Protein AF-I1GM04-F1 (afdb_monomer_lite)

Organism: Brachypodium distachyon (NCBI:txid15368)

Structure (mmCIF, N/CA/C/O backbone):
data_AF-I1GM04-F1
#
_entry.id   AF-I1GM04-F1
#
loop_
_atom_site.group_PDB
_atom_site.id
_atom_site.type_symbol
_atom_site.label_atom_id
_atom_site.label_alt_id
_atom_site.label_comp_id
_atom_site.label_asym_id
_atom_site.label_entity_id
_atom_site.label_seq_id
_atom_site.pdbx_PDB_ins_code
_atom_site.Cartn_x
_atom_site.Cartn_y
_atom_site.Cartn_z
_atom_site.occupancy
_atom_site.B_iso_or_equiv
_atom_site.auth_seq_id
_atom_site.auth_comp_id
_atom_site.auth_asym_id
_atom_site.auth_atom_id
_atom_site.pdbx_PDB_model_num
ATOM 1 N N . MET A 1 1 ? -15.901 0.832 8.549 1.00 88.94 1 MET A N 1
ATOM 2 C CA . MET A 1 1 ? -15.362 1.080 9.911 1.00 88.94 1 MET A CA 1
ATOM 3 C C . MET A 1 1 ? -16.030 2.341 10.438 1.00 88.94 1 MET A C 1
ATOM 5 O O . MET A 1 1 ? -16.323 3.167 9.587 1.00 88.94 1 MET A O 1
ATOM 9 N N . PRO A 1 2 ? -16.343 2.508 11.735 1.00 90.12 2 PRO A N 1
ATOM 10 C CA . PRO A 1 2 ? -16.937 3.760 12.222 1.00 90.12 2 PRO A CA 1
ATOM 11 C C . PRO A 1 2 ? -16.076 4.963 11.816 1.00 90.12 2 PRO A C 1
ATOM 13 O O . PRO A 1 2 ? -14.855 4.859 11.875 1.00 90.12 2 PRO A O 1
ATOM 16 N N . LEU A 1 3 ? -16.680 6.061 11.353 1.00 86.19 3 LEU A N 1
ATOM 17 C CA . LEU A 1 3 ? -15.942 7.265 10.940 1.00 86.19 3 LEU A CA 1
ATOM 18 C C . LEU A 1 3 ? -15.479 8.101 12.144 1.00 86.19 3 LEU A C 1
ATOM 20 O O . LEU A 1 3 ? -14.408 8.696 12.110 1.00 86.19 3 LEU A O 1
ATOM 24 N N . ARG A 1 4 ? -16.288 8.142 13.209 1.00 85.62 4 ARG A N 1
ATOM 25 C CA . ARG A 1 4 ? -15.980 8.849 14.459 1.00 85.62 4 ARG A CA 1
ATOM 26 C C . ARG A 1 4 ? -15.332 7.873 15.444 1.00 85.62 4 ARG A C 1
ATOM 28 O O . ARG A 1 4 ? -15.927 6.838 15.735 1.00 85.62 4 ARG A O 1
ATOM 35 N N . HIS A 1 5 ? -14.136 8.205 15.937 1.00 85.19 5 HIS A N 1
ATOM 36 C CA . HIS A 1 5 ? -13.327 7.372 16.846 1.00 85.19 5 HIS A CA 1
ATOM 37 C C . HIS A 1 5 ? -13.120 5.928 16.346 1.00 85.19 5 HIS A C 1
ATOM 39 O O . HIS A 1 5 ? -13.091 4.971 17.122 1.00 85.19 5 HIS A O 1
ATOM 45 N N . GLY A 1 6 ? -13.018 5.742 15.027 1.00 89.38 6 GLY A N 1
ATOM 46 C CA . GLY A 1 6 ? -12.886 4.415 14.447 1.00 89.38 6 GLY A CA 1
ATOM 47 C C . GLY A 1 6 ? -11.502 3.846 14.718 1.00 89.38 6 GLY A C 1
ATOM 48 O O . GLY A 1 6 ? -10.516 4.379 14.221 1.00 89.38 6 GLY A O 1
ATOM 49 N N . ARG A 1 7 ? -11.412 2.718 15.429 1.00 90.31 7 ARG A N 1
ATOM 50 C CA . ARG A 1 7 ? -10.155 1.979 15.626 1.00 90.31 7 ARG A CA 1
ATOM 51 C C . ARG A 1 7 ? -10.309 0.512 15.242 1.00 90.31 7 ARG A C 1
ATOM 53 O O . ARG A 1 7 ? -11.299 -0.120 15.603 1.00 90.31 7 ARG A O 1
ATOM 60 N N . ARG A 1 8 ? -9.334 -0.043 14.517 1.00 91.56 8 ARG A N 1
ATOM 61 C CA . ARG A 1 8 ? -9.284 -1.475 14.191 1.00 91.56 8 ARG A CA 1
ATOM 62 C C . ARG A 1 8 ? -7.848 -1.971 14.066 1.00 91.56 8 ARG A C 1
ATOM 64 O O . ARG A 1 8 ? -7.039 -1.374 13.364 1.00 91.56 8 ARG A O 1
ATOM 71 N N . LEU A 1 9 ? -7.565 -3.088 14.728 1.00 91.75 9 LEU A N 1
ATOM 72 C CA . LEU A 1 9 ? -6.314 -3.824 14.587 1.00 91.75 9 LEU A CA 1
ATOM 73 C C . LEU A 1 9 ? -6.456 -4.869 13.468 1.00 91.75 9 LEU A C 1
ATOM 75 O O . LEU A 1 9 ? -7.485 -5.542 13.369 1.00 91.75 9 LEU A O 1
ATOM 79 N N . TYR A 1 10 ? -5.420 -5.012 12.650 1.00 92.62 10 TYR A N 1
ATOM 80 C CA . TYR A 1 10 ? -5.290 -6.033 11.613 1.00 92.62 10 TYR A CA 1
ATOM 81 C C . TYR A 1 10 ? -4.003 -6.824 11.853 1.00 92.62 10 TYR A C 1
ATOM 83 O O . TYR A 1 10 ? -2.958 -6.227 12.088 1.00 92.62 10 TYR A O 1
ATOM 91 N N . MET A 1 11 ? -4.057 -8.154 11.789 1.00 92.62 11 MET A N 1
ATOM 92 C CA . MET A 1 11 ? -2.858 -8.997 11.824 1.00 92.62 11 MET A CA 1
ATOM 93 C C . MET A 1 11 ? -2.338 -9.196 10.399 1.00 92.62 11 MET A C 1
ATOM 95 O O . MET A 1 11 ? -3.112 -9.565 9.515 1.00 92.62 11 MET A O 1
ATOM 99 N N . LEU A 1 12 ? -1.044 -8.976 10.174 1.00 91.94 12 LEU A N 1
ATOM 100 C CA . LEU A 1 12 ? -0.397 -9.274 8.900 1.00 91.94 12 LEU A CA 1
ATOM 101 C C . LEU A 1 12 ? -0.041 -10.764 8.849 1.00 91.94 12 LEU A C 1
ATOM 103 O O . LEU A 1 12 ? 0.767 -11.250 9.640 1.00 91.94 12 LEU A O 1
ATOM 107 N N . ALA A 1 13 ? -0.660 -11.490 7.920 1.00 90.44 13 ALA A N 1
ATOM 108 C CA . ALA A 1 13 ? -0.399 -12.905 7.671 1.00 90.44 13 ALA A CA 1
ATOM 109 C C . ALA A 1 13 ? 0.534 -13.091 6.462 1.00 90.44 13 ALA A C 1
ATOM 111 O O . ALA A 1 13 ? 0.575 -12.247 5.571 1.00 90.44 13 ALA A O 1
ATOM 112 N N . GLY A 1 14 ? 1.262 -14.212 6.414 1.00 90.00 14 GLY A N 1
ATOM 113 C CA . GLY A 1 14 ? 2.088 -14.586 5.256 1.00 90.00 14 GLY A CA 1
ATOM 114 C C . GLY A 1 14 ? 3.414 -13.828 5.096 1.00 90.00 14 GLY A C 1
ATOM 115 O O . GLY A 1 14 ? 4.068 -13.987 4.069 1.00 90.00 14 GLY A O 1
ATOM 116 N N . LEU A 1 15 ? 3.830 -13.032 6.090 1.00 92.19 15 LEU A N 1
ATOM 117 C CA . LEU A 1 15 ? 5.129 -12.349 6.079 1.00 92.19 15 LEU A CA 1
ATOM 118 C C . LEU A 1 15 ? 6.292 -13.359 6.060 1.00 92.19 15 LEU A C 1
ATOM 120 O O . LEU A 1 15 ? 6.292 -14.335 6.812 1.00 92.19 15 LEU A O 1
ATOM 124 N N . ARG A 1 16 ? 7.304 -13.095 5.229 1.00 91.38 16 ARG A N 1
ATOM 125 C CA . ARG A 1 16 ? 8.495 -13.931 5.025 1.00 91.38 16 ARG A CA 1
ATOM 126 C C . ARG A 1 16 ? 9.728 -13.254 5.640 1.00 91.38 16 ARG A C 1
ATOM 128 O O . ARG A 1 16 ? 10.288 -12.354 5.020 1.00 91.38 16 ARG A O 1
ATOM 135 N N . PRO A 1 17 ? 10.171 -13.628 6.851 1.00 90.31 17 PRO A N 1
ATOM 136 C CA . PRO A 1 17 ? 11.392 -13.070 7.423 1.00 90.31 17 PRO A CA 1
ATOM 137 C C . PRO A 1 17 ? 12.654 -13.701 6.792 1.00 90.31 17 PRO A C 1
ATOM 139 O O . PRO A 1 17 ? 12.644 -14.905 6.526 1.00 90.31 17 PRO A O 1
ATOM 142 N N . PRO A 1 18 ? 13.762 -12.954 6.603 1.00 91.50 18 PRO A N 1
ATOM 143 C CA . PRO A 1 18 ? 13.922 -11.518 6.823 1.00 91.50 18 PRO A CA 1
ATOM 144 C C . PRO A 1 18 ? 13.636 -10.698 5.547 1.00 91.50 18 PRO A C 1
ATOM 146 O O . PRO A 1 18 ? 14.487 -10.608 4.664 1.00 91.50 18 PRO A O 1
ATOM 149 N N . ALA A 1 19 ? 12.481 -10.030 5.472 1.00 92.81 19 ALA A N 1
ATOM 150 C CA . ALA A 1 19 ? 12.130 -9.150 4.349 1.00 92.81 19 ALA A CA 1
ATOM 151 C C . ALA A 1 19 ? 11.582 -7.792 4.810 1.00 92.81 19 ALA A C 1
ATOM 153 O O . ALA A 1 19 ? 11.147 -7.615 5.951 1.00 92.81 19 ALA A O 1
ATOM 154 N N . TRP A 1 20 ? 11.625 -6.818 3.902 1.00 94.00 20 TRP A N 1
ATOM 155 C CA . TRP A 1 20 ? 11.028 -5.499 4.087 1.00 94.00 20 TRP A CA 1
ATOM 156 C C . TRP A 1 20 ? 9.604 -5.482 3.531 1.00 94.00 20 TRP A C 1
ATOM 158 O O . TRP A 1 20 ? 9.337 -6.068 2.485 1.00 94.00 20 TRP A O 1
ATOM 168 N N . TYR A 1 21 ? 8.709 -4.775 4.213 1.00 93.38 21 TYR A N 1
ATOM 169 C CA . TYR A 1 21 ? 7.299 -4.665 3.862 1.00 93.38 21 TYR A CA 1
ATOM 170 C C . TYR A 1 21 ? 6.826 -3.215 3.917 1.00 93.38 21 TYR A C 1
ATOM 172 O O . TYR A 1 21 ? 7.262 -2.430 4.761 1.00 93.38 21 TYR A O 1
ATOM 180 N N . GLU A 1 22 ? 5.906 -2.871 3.024 1.00 93.31 22 GLU A N 1
ATOM 181 C CA . GLU A 1 22 ? 5.266 -1.564 2.934 1.00 93.31 22 GLU A CA 1
ATOM 182 C C . GLU A 1 22 ? 3.758 -1.715 3.128 1.00 93.31 22 GLU A C 1
ATOM 184 O O . GLU A 1 22 ? 3.089 -2.375 2.335 1.00 93.31 22 GLU A O 1
ATOM 189 N N . VAL A 1 23 ? 3.212 -1.085 4.168 1.00 92.94 23 VAL A N 1
ATOM 190 C CA . VAL A 1 23 ? 1.766 -1.010 4.400 1.00 92.94 23 VAL A CA 1
ATOM 191 C C . VAL A 1 23 ? 1.258 0.349 3.948 1.00 92.94 23 VAL A C 1
ATOM 193 O O . VAL A 1 23 ? 1.772 1.383 4.379 1.00 92.94 23 VAL A O 1
ATOM 196 N N . LYS A 1 24 ? 0.232 0.332 3.097 1.00 91.94 24 LYS A N 1
ATOM 197 C CA . LYS A 1 24 ? -0.431 1.505 2.517 1.00 91.94 24 LYS A CA 1
ATOM 198 C C . LYS A 1 24 ? -1.904 1.515 2.909 1.00 91.94 24 LYS A C 1
ATOM 200 O O . LYS A 1 24 ? -2.541 0.460 2.877 1.00 91.94 24 LYS A O 1
ATOM 205 N N . ILE A 1 25 ? -2.471 2.694 3.169 1.00 90.56 25 ILE A N 1
ATOM 206 C CA . ILE A 1 25 ? -3.929 2.894 3.142 1.00 90.56 25 ILE A CA 1
ATOM 207 C C . ILE A 1 25 ? -4.305 3.968 2.122 1.00 90.56 25 ILE A C 1
ATOM 209 O O . ILE A 1 25 ? -3.705 5.041 2.070 1.00 90.56 25 ILE A O 1
ATOM 213 N N . SER A 1 26 ? -5.342 3.675 1.338 1.00 88.75 26 SER A N 1
ATOM 214 C CA . SER A 1 26 ? -5.987 4.615 0.422 1.00 88.75 26 SER A CA 1
ATOM 215 C C . SER A 1 26 ? -7.488 4.701 0.700 1.00 88.75 26 SER A C 1
ATOM 217 O O . SER A 1 26 ? -8.140 3.715 1.048 1.00 88.75 26 SER A O 1
ATOM 219 N N . TYR A 1 27 ? -8.044 5.903 0.581 1.00 87.69 27 TYR A N 1
ATOM 220 C CA . TYR A 1 27 ? -9.426 6.215 0.939 1.00 87.69 27 TYR A CA 1
ATOM 221 C C . TYR A 1 27 ? -9.981 7.319 0.021 1.00 87.69 27 TYR A C 1
ATOM 223 O O . TYR A 1 27 ? -9.202 8.069 -0.572 1.00 87.69 27 TYR A O 1
ATOM 231 N N . PRO A 1 28 ? -11.310 7.412 -0.173 1.00 82.94 28 PRO A N 1
ATOM 232 C CA . PRO A 1 28 ? -11.886 8.373 -1.105 1.00 82.94 28 PRO A CA 1
ATOM 233 C C . PRO A 1 28 ? -11.813 9.800 -0.548 1.00 82.94 28 PRO A C 1
ATOM 235 O O . PRO A 1 28 ? -12.411 10.103 0.483 1.00 82.94 28 PRO A O 1
ATOM 238 N N . ALA A 1 29 ? -11.172 10.706 -1.292 1.00 80.75 29 ALA A N 1
ATOM 239 C CA . ALA A 1 29 ? -11.033 12.126 -0.939 1.00 80.75 29 ALA A CA 1
ATOM 240 C C . ALA A 1 29 ? -12.369 12.901 -0.826 1.00 80.75 29 ALA A C 1
ATOM 242 O O . ALA A 1 29 ? -12.383 14.057 -0.417 1.00 80.75 29 ALA A O 1
ATOM 243 N N . SER A 1 30 ? -13.502 12.279 -1.171 1.00 77.12 30 SER A N 1
ATOM 244 C CA . SER A 1 30 ? -14.849 12.842 -1.019 1.00 77.12 30 SER A CA 1
ATOM 245 C C . SER A 1 30 ? -15.418 12.765 0.406 1.00 77.12 30 SER A C 1
ATOM 247 O O . SER A 1 30 ? -16.524 13.256 0.634 1.00 77.12 30 SER A O 1
ATOM 249 N N . VAL A 1 31 ? -14.696 12.163 1.361 1.00 77.38 31 VAL A N 1
ATOM 250 C CA . VAL A 1 31 ? -15.058 12.130 2.788 1.00 77.38 31 VAL A CA 1
ATOM 251 C C . VAL A 1 31 ? -13.927 12.777 3.605 1.00 77.38 31 VAL A C 1
ATOM 253 O O . VAL A 1 31 ? -12.839 12.198 3.658 1.00 77.38 31 VAL A O 1
ATOM 256 N N . PRO A 1 32 ? -14.143 13.942 4.252 1.00 80.00 32 PRO A N 1
ATOM 257 C CA . PRO A 1 32 ? -13.101 14.639 5.011 1.00 80.00 32 PRO A CA 1
ATOM 258 C C . PRO A 1 32 ? -12.712 13.825 6.252 1.00 80.00 32 PRO A C 1
ATOM 260 O O . PRO A 1 32 ? -13.422 13.802 7.257 1.00 80.00 32 PRO A O 1
ATOM 263 N N . SER A 1 33 ? -11.604 13.090 6.159 1.00 83.94 33 SER A N 1
ATOM 264 C CA . SER A 1 33 ? -11.221 12.085 7.150 1.00 83.94 33 SER A CA 1
ATOM 265 C C . SER A 1 33 ? -9.709 11.884 7.227 1.00 83.94 33 SER A C 1
ATOM 267 O O . SER A 1 33 ? -9.020 11.752 6.212 1.00 83.94 33 SER A O 1
ATOM 269 N N . SER A 1 34 ? -9.209 11.834 8.458 1.00 85.69 34 SER A N 1
ATOM 270 C CA . SER A 1 34 ? -7.819 11.555 8.784 1.00 85.69 34 SER A CA 1
ATOM 271 C C . SER A 1 34 ? -7.704 10.087 9.155 1.00 85.69 34 SER A C 1
ATOM 273 O O . SER A 1 34 ? -8.250 9.653 10.168 1.00 85.69 34 SER A O 1
ATOM 275 N N . PHE A 1 35 ? -7.009 9.310 8.332 1.00 87.81 35 PHE A N 1
ATOM 276 C CA . PHE A 1 35 ? -6.553 7.977 8.717 1.00 87.81 35 PHE A CA 1
ATOM 277 C C . PHE A 1 35 ? -5.145 8.076 9.301 1.00 87.81 35 PHE A C 1
ATOM 279 O O . PHE A 1 35 ? -4.338 8.853 8.791 1.00 87.81 35 PHE A O 1
ATOM 286 N N . SER A 1 36 ? -4.835 7.259 10.310 1.00 86.12 36 SER A N 1
ATOM 287 C CA . SER A 1 36 ? -3.450 6.990 10.717 1.00 86.12 36 SER A CA 1
ATOM 288 C C . SER A 1 36 ? -3.202 5.488 10.820 1.00 86.12 36 SER A C 1
ATOM 290 O O . SER A 1 36 ? -4.063 4.750 11.312 1.00 86.12 36 SER A O 1
ATOM 292 N N . ILE A 1 37 ? -2.030 5.036 10.372 1.00 88.31 37 ILE A N 1
ATOM 293 C CA . ILE A 1 37 ? -1.558 3.661 10.593 1.00 88.31 37 ILE A CA 1
ATOM 294 C C . ILE A 1 37 ? -0.367 3.608 11.544 1.00 88.31 37 ILE A C 1
ATOM 296 O O . ILE A 1 37 ? 0.466 4.514 11.563 1.00 88.31 37 ILE A O 1
ATOM 300 N N . ARG A 1 38 ? -0.252 2.518 12.312 1.00 87.88 38 ARG A N 1
ATOM 301 C CA . ARG A 1 38 ? 0.946 2.187 13.103 1.00 87.88 38 ARG A CA 1
ATOM 302 C C . ARG A 1 38 ? 1.216 0.697 13.126 1.00 87.88 38 ARG A C 1
ATOM 304 O O . ARG A 1 38 ? 0.281 -0.100 13.158 1.00 87.88 38 ARG A O 1
ATOM 311 N N . LEU A 1 39 ? 2.495 0.342 13.184 1.00 88.19 39 LEU A N 1
ATOM 312 C CA . LEU A 1 39 ? 2.910 -1.000 13.570 1.00 88.19 39 LEU A CA 1
ATOM 313 C C . LEU A 1 39 ? 2.686 -1.190 15.077 1.00 88.19 39 LEU A C 1
ATOM 315 O O . LEU A 1 39 ? 2.984 -0.294 15.867 1.00 88.19 39 LEU A O 1
ATOM 319 N N . VAL A 1 40 ? 2.180 -2.355 15.462 1.00 86.38 40 VAL A N 1
ATOM 320 C CA . VAL A 1 40 ? 1.993 -2.786 16.849 1.00 86.38 40 VAL A CA 1
ATOM 321 C C . VAL A 1 40 ? 2.558 -4.198 16.970 1.00 86.38 40 VAL A C 1
ATOM 323 O O . VAL A 1 40 ? 2.160 -5.094 16.227 1.00 86.38 40 VAL A O 1
ATOM 326 N N . ASN A 1 41 ? 3.487 -4.390 17.905 1.00 74.94 41 ASN A N 1
ATOM 327 C CA . ASN A 1 41 ? 4.091 -5.698 18.170 1.00 74.94 41 ASN A CA 1
ATOM 328 C C . ASN A 1 41 ? 3.271 -6.488 19.203 1.00 74.94 41 ASN A C 1
ATOM 330 O O . ASN A 1 41 ? 3.015 -7.670 19.001 1.00 74.94 41 ASN A O 1
ATOM 334 N N . ASP A 1 42 ? 2.799 -5.814 20.257 1.00 72.94 42 ASP A N 1
ATOM 335 C CA . ASP A 1 42 ? 2.005 -6.411 21.332 1.00 72.94 42 ASP A CA 1
ATOM 336 C C . ASP A 1 42 ? 0.583 -5.821 21.344 1.00 72.94 42 ASP A C 1
ATOM 338 O O . ASP A 1 42 ? 0.411 -4.637 21.647 1.00 72.94 42 ASP A O 1
ATOM 342 N N . PRO A 1 43 ? -0.469 -6.610 21.046 1.00 68.00 43 PRO A N 1
ATOM 343 C CA . PRO A 1 43 ? -1.838 -6.099 20.915 1.00 68.00 43 PRO A CA 1
ATOM 344 C C . PRO A 1 43 ? -2.456 -5.620 22.240 1.00 68.00 43 PRO A C 1
ATOM 346 O O . PRO A 1 43 ? -3.469 -4.925 22.218 1.00 68.00 43 PRO A O 1
ATOM 349 N N . GLY A 1 44 ? -1.854 -5.967 23.385 1.00 63.78 44 GLY A N 1
ATOM 350 C CA . GLY A 1 44 ? -2.231 -5.450 24.705 1.00 63.78 44 GLY A CA 1
ATOM 351 C C . GLY A 1 44 ? -1.611 -4.092 25.060 1.00 63.78 44 GLY A C 1
ATOM 352 O O . GLY A 1 44 ? -2.099 -3.436 25.972 1.00 63.78 44 GLY A O 1
ATOM 353 N N . ALA A 1 45 ? -0.576 -3.645 24.339 1.00 62.44 45 ALA A N 1
ATOM 354 C CA . ALA A 1 45 ? 0.161 -2.404 24.609 1.00 62.44 45 ALA A CA 1
ATOM 355 C C . ALA A 1 45 ? -0.318 -1.219 23.740 1.00 62.44 45 ALA A C 1
ATOM 357 O O . ALA A 1 45 ? 0.452 -0.319 23.405 1.00 62.44 45 ALA A O 1
ATOM 358 N N . VAL A 1 46 ? -1.591 -1.229 23.328 1.00 61.84 46 VAL A N 1
ATOM 359 C CA . VAL A 1 46 ? -2.192 -0.183 22.483 1.00 61.84 46 VAL A CA 1
ATOM 360 C C . VAL A 1 46 ? -2.624 1.005 23.350 1.00 61.84 46 VAL A C 1
ATOM 362 O O . VAL A 1 46 ? -3.811 1.226 23.590 1.00 61.84 46 VAL A O 1
ATOM 365 N N . GLU A 1 47 ? -1.640 1.763 23.838 1.00 56.44 47 GLU A N 1
ATOM 366 C CA . GLU A 1 47 ? -1.881 3.029 24.537 1.00 56.44 47 GLU A CA 1
ATOM 367 C C . GLU A 1 47 ? -2.361 4.136 23.588 1.00 56.44 47 GLU A C 1
ATOM 369 O O . GLU A 1 47 ? -2.001 4.200 22.408 1.00 56.44 47 GLU A O 1
ATOM 374 N N . ASP A 1 48 ? -3.176 5.042 24.130 1.00 52.28 48 ASP A N 1
ATOM 375 C CA . ASP A 1 48 ? -3.995 6.003 23.382 1.00 52.28 48 ASP A CA 1
ATOM 376 C C . ASP A 1 48 ? -3.230 7.261 22.919 1.00 52.28 48 ASP A C 1
ATOM 378 O O . ASP A 1 48 ? -3.784 8.354 22.789 1.00 52.28 48 ASP A O 1
ATOM 382 N N . TRP A 1 49 ? -1.929 7.135 22.642 1.00 47.78 49 TRP A N 1
ATOM 383 C CA . TRP A 1 49 ? -1.162 8.227 22.045 1.00 47.78 49 TRP A CA 1
ATOM 384 C C . TRP A 1 49 ? -1.741 8.587 20.674 1.00 47.78 49 TRP A C 1
ATOM 386 O O . TRP A 1 49 ? -1.728 7.768 19.757 1.00 47.78 49 TRP A O 1
ATOM 396 N N . GLY A 1 50 ? -2.186 9.828 20.479 1.00 50.97 50 GLY A N 1
ATOM 397 C CA . GLY A 1 50 ? -2.464 10.370 19.145 1.00 50.97 50 GLY A CA 1
ATOM 398 C C . GLY A 1 50 ? -1.170 10.546 18.337 1.00 50.97 50 GLY A C 1
ATOM 399 O O . GLY A 1 50 ? -0.143 10.946 18.888 1.00 50.97 50 GLY A O 1
ATOM 400 N N . SER A 1 51 ? -1.200 10.270 17.028 1.00 53.94 51 SER A N 1
ATOM 401 C CA . SER A 1 51 ? -0.026 10.421 16.152 1.00 53.94 51 SER A CA 1
ATOM 402 C C . SER A 1 51 ? 0.232 11.902 15.848 1.00 53.94 51 SER A C 1
ATOM 404 O O . SER A 1 51 ? -0.107 12.399 14.779 1.00 53.94 51 SER A O 1
ATOM 406 N N . LYS A 1 52 ? 0.827 12.636 16.797 1.00 51.75 52 LYS A N 1
ATOM 407 C CA . LYS A 1 52 ? 1.127 14.081 16.687 1.00 51.75 52 LYS A CA 1
ATOM 408 C C . LYS A 1 52 ? 2.278 14.427 15.720 1.00 51.75 52 LYS A C 1
ATOM 410 O O . LYS A 1 52 ? 2.892 15.487 15.828 1.00 51.75 52 LYS A O 1
ATOM 415 N N . ASN A 1 53 ? 2.552 13.562 14.747 1.00 53.50 53 ASN A N 1
ATOM 416 C CA . ASN A 1 53 ? 3.474 13.850 13.656 1.00 53.50 53 ASN A CA 1
ATOM 417 C C . ASN A 1 53 ? 2.771 14.716 12.603 1.00 53.50 53 ASN A C 1
ATOM 419 O O . ASN A 1 53 ? 1.667 14.403 12.164 1.00 53.50 53 ASN A O 1
ATOM 423 N N . ARG A 1 54 ? 3.4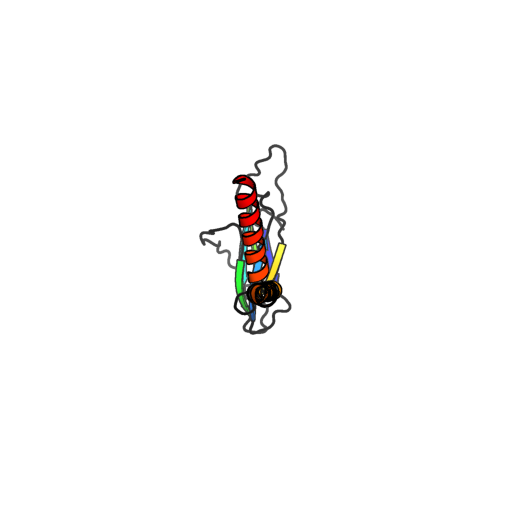19 15.806 12.175 1.00 53.53 54 ARG A N 1
ATOM 424 C CA . ARG A 1 54 ? 2.904 16.672 11.104 1.00 53.53 54 ARG A CA 1
ATOM 425 C C . ARG A 1 54 ? 2.927 15.907 9.776 1.00 53.53 54 ARG A C 1
ATOM 427 O O . ARG A 1 54 ? 3.996 15.671 9.220 1.00 53.53 54 ARG A O 1
ATOM 434 N N . ARG A 1 55 ? 1.748 15.505 9.296 1.00 58.00 55 ARG A N 1
ATOM 435 C CA . ARG A 1 55 ? 1.557 14.777 8.032 1.00 58.00 55 ARG A CA 1
ATOM 436 C C . ARG A 1 55 ? 1.741 15.752 6.861 1.00 58.00 55 ARG A C 1
ATOM 438 O O . ARG A 1 55 ? 1.122 16.810 6.844 1.00 58.00 55 ARG A O 1
ATOM 445 N N . LEU A 1 56 ? 2.612 15.410 5.909 1.00 54.31 56 LEU A N 1
ATOM 446 C CA . LEU A 1 56 ? 2.870 16.222 4.705 1.00 54.31 56 LEU A CA 1
ATOM 447 C C . LEU A 1 56 ? 1.868 15.942 3.571 1.00 54.31 56 LEU A C 1
ATOM 449 O O . LEU A 1 56 ? 1.707 16.763 2.674 1.00 54.31 56 LEU A O 1
ATOM 453 N N . LEU A 1 57 ? 1.229 14.770 3.598 1.00 61.03 57 LEU A N 1
ATOM 45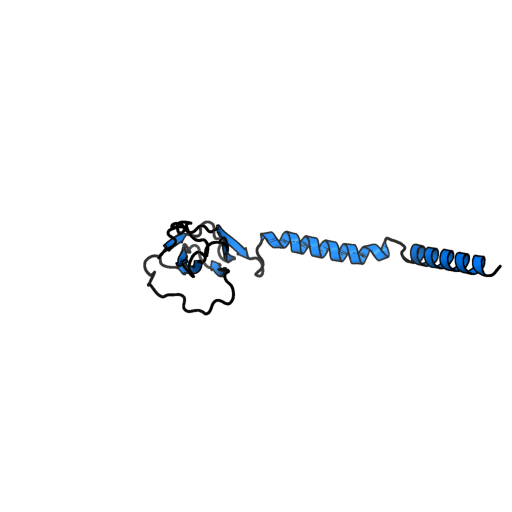4 C CA . LEU A 1 57 ? 0.284 14.278 2.598 1.00 61.03 57 LEU A CA 1
ATOM 455 C C . LEU A 1 57 ? -0.786 13.424 3.285 1.00 61.03 57 LEU A C 1
ATOM 457 O O . LEU A 1 57 ? -0.489 12.709 4.245 1.00 61.03 57 LEU A O 1
ATOM 461 N N . ASN A 1 58 ? -2.000 13.410 2.732 1.00 65.44 58 ASN A N 1
ATOM 462 C CA . ASN A 1 58 ? -3.112 12.576 3.205 1.00 65.44 58 ASN A CA 1
ATOM 463 C C . ASN A 1 58 ? -3.002 11.122 2.693 1.00 65.44 58 ASN A C 1
ATOM 465 O O . ASN A 1 58 ? -3.960 10.535 2.197 1.00 65.44 58 ASN A O 1
ATOM 469 N N . THR A 1 59 ? -1.806 10.539 2.802 1.00 65.94 59 THR A N 1
ATOM 470 C CA . THR A 1 59 ? -1.472 9.178 2.360 1.00 65.94 59 THR A CA 1
ATOM 471 C C . THR A 1 59 ? -0.770 8.431 3.486 1.00 65.94 59 THR A C 1
ATOM 473 O O . THR A 1 59 ? 0.365 8.757 3.831 1.00 65.94 59 THR A O 1
ATOM 476 N N . GLU A 1 60 ? -1.430 7.422 4.053 1.00 80.56 60 GLU A N 1
ATOM 477 C CA . GLU A 1 60 ? -0.830 6.565 5.078 1.00 80.56 60 GLU A CA 1
ATOM 478 C C . GLU A 1 60 ? 0.113 5.537 4.448 1.00 80.56 60 GLU A C 1
ATOM 480 O O . GLU A 1 60 ? -0.306 4.713 3.628 1.00 80.56 60 GLU A O 1
ATOM 485 N N . LYS A 1 61 ? 1.387 5.583 4.854 1.00 86.12 61 LYS A N 1
ATOM 486 C CA . LYS A 1 61 ? 2.449 4.664 4.432 1.00 86.12 61 LYS A CA 1
ATOM 487 C C . LYS A 1 61 ? 3.409 4.393 5.591 1.00 86.12 61 LYS A C 1
ATOM 489 O O . LYS A 1 61 ? 4.015 5.320 6.121 1.00 86.12 61 LYS A O 1
ATOM 494 N N . ILE A 1 62 ? 3.618 3.118 5.913 1.00 88.62 62 ILE A N 1
ATOM 495 C CA . ILE A 1 62 ? 4.684 2.646 6.807 1.00 88.62 62 ILE A CA 1
ATOM 496 C C . ILE A 1 62 ? 5.535 1.626 6.062 1.00 88.62 62 ILE A C 1
ATOM 498 O O . ILE A 1 62 ? 5.008 0.738 5.397 1.00 88.62 62 ILE A O 1
ATOM 502 N N . ILE A 1 63 ? 6.852 1.735 6.218 1.00 89.69 63 ILE A N 1
ATOM 503 C CA . ILE A 1 63 ? 7.807 0.691 5.844 1.00 89.69 63 ILE A CA 1
ATOM 504 C C . ILE A 1 63 ? 8.335 0.065 7.135 1.00 89.69 63 ILE A C 1
ATOM 506 O O . ILE A 1 63 ? 8.713 0.787 8.058 1.00 89.69 63 ILE A O 1
ATOM 510 N N . P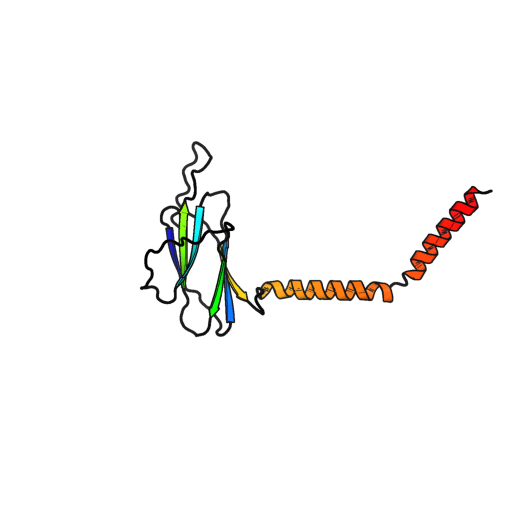HE A 1 64 ? 8.371 -1.263 7.204 1.00 91.31 64 PHE A N 1
ATOM 511 C CA . PHE A 1 64 ? 8.948 -2.008 8.322 1.00 91.31 64 PHE A CA 1
ATOM 512 C C . PHE A 1 64 ? 9.708 -3.244 7.824 1.00 91.31 64 PHE A C 1
ATOM 514 O O . PHE A 1 64 ? 9.557 -3.664 6.677 1.00 91.31 64 PHE A O 1
ATOM 521 N N . LYS A 1 65 ? 10.532 -3.836 8.691 1.00 90.25 65 LYS A N 1
ATOM 522 C CA . LYS A 1 65 ? 11.268 -5.074 8.413 1.00 90.25 65 LYS A CA 1
ATOM 523 C C . LYS A 1 65 ? 10.689 -6.203 9.263 1.00 90.25 65 LYS A C 1
ATOM 525 O O . LYS A 1 65 ? 10.659 -6.098 10.487 1.00 90.25 65 LYS A O 1
ATOM 530 N N . ALA A 1 66 ? 10.241 -7.282 8.630 1.00 90.94 66 ALA A N 1
ATOM 531 C CA . ALA A 1 66 ? 9.837 -8.498 9.325 1.00 90.94 66 ALA A CA 1
ATOM 532 C C . ALA A 1 66 ? 11.095 -9.327 9.618 1.00 90.94 66 ALA A C 1
ATOM 534 O O . ALA A 1 66 ? 11.592 -10.028 8.744 1.00 90.94 66 ALA A O 1
ATOM 535 N N . GLU A 1 67 ? 11.656 -9.211 10.823 1.00 87.38 67 GLU A N 1
ATOM 536 C CA . GLU A 1 67 ? 12.910 -9.903 11.177 1.00 87.38 67 GLU A CA 1
ATOM 537 C C . GLU A 1 67 ? 12.713 -11.340 11.669 1.00 87.38 67 GLU A C 1
ATOM 539 O O . GLU A 1 67 ? 13.622 -12.155 11.569 1.00 87.38 67 GLU A O 1
ATOM 544 N N . ASN A 1 68 ? 11.534 -11.652 12.209 1.00 86.31 68 ASN A N 1
ATOM 545 C CA . ASN A 1 68 ? 11.214 -12.920 12.860 1.00 86.31 68 ASN A CA 1
ATOM 546 C C . ASN A 1 68 ? 9.800 -13.374 12.476 1.00 86.31 68 ASN A C 1
ATOM 548 O O . ASN A 1 68 ? 8.993 -12.575 12.011 1.00 86.31 68 ASN A O 1
ATOM 552 N N . THR A 1 69 ? 9.460 -14.630 12.765 1.00 84.19 69 THR A N 1
ATOM 553 C CA . THR A 1 69 ? 8.114 -15.214 12.588 1.00 84.19 69 THR A CA 1
ATOM 554 C C . THR A 1 69 ? 7.074 -14.740 13.619 1.00 84.19 69 THR A C 1
ATOM 556 O O . THR A 1 69 ? 5.990 -15.314 13.713 1.00 84.19 69 THR A O 1
ATOM 559 N N . LYS A 1 70 ? 7.379 -13.698 14.407 1.00 85.56 70 LYS A N 1
ATOM 560 C CA . LYS A 1 70 ? 6.417 -13.086 15.336 1.00 85.56 70 LYS A CA 1
ATOM 561 C C . LYS A 1 70 ? 5.274 -12.427 14.544 1.00 85.56 70 LYS A C 1
ATOM 563 O O . LYS A 1 70 ? 5.550 -11.819 13.509 1.00 85.56 70 LYS A O 1
ATOM 568 N N . PRO A 1 71 ? 4.014 -12.503 15.013 1.00 87.00 71 PRO A N 1
ATOM 569 C CA . PRO A 1 71 ? 2.914 -11.800 14.367 1.00 87.00 71 PRO A CA 1
ATOM 570 C C . PRO A 1 71 ? 3.156 -10.289 14.426 1.00 87.00 71 PRO A C 1
ATOM 572 O O . PRO A 1 71 ? 3.557 -9.754 15.458 1.00 87.00 71 PRO A O 1
ATOM 575 N N . VAL A 1 72 ? 2.899 -9.605 13.313 1.00 89.56 72 VAL A N 1
ATOM 576 C CA . VAL A 1 72 ? 2.972 -8.144 13.219 1.00 89.56 72 VAL A CA 1
ATOM 577 C C . VAL A 1 72 ? 1.560 -7.617 13.034 1.00 89.56 72 VAL A C 1
ATOM 579 O O . VAL A 1 72 ? 0.826 -8.095 12.165 1.00 89.56 72 VAL A O 1
ATOM 582 N N . TYR A 1 73 ? 1.172 -6.627 13.832 1.00 91.31 73 TYR A N 1
ATOM 583 C CA . TYR A 1 73 ? -0.141 -6.008 13.737 1.00 91.31 73 TYR A CA 1
ATOM 584 C C . TYR A 1 73 ? -0.038 -4.593 13.166 1.00 91.31 73 TYR A C 1
ATOM 586 O O . TYR A 1 73 ? 0.916 -3.861 13.425 1.00 91.31 73 TYR A O 1
ATOM 594 N N . VAL A 1 74 ? -1.054 -4.195 12.406 1.00 91.50 74 VAL A N 1
ATOM 595 C CA . VAL A 1 74 ? -1.272 -2.815 11.974 1.00 91.50 74 VAL A CA 1
ATOM 596 C C . VAL A 1 74 ? -2.501 -2.288 12.690 1.00 91.50 74 VAL A C 1
ATOM 598 O O . VAL A 1 74 ? -3.611 -2.800 12.518 1.00 91.50 74 VAL A O 1
ATOM 601 N N . LEU A 1 75 ? -2.307 -1.249 13.491 1.00 91.44 75 LEU A N 1
ATOM 602 C CA . LEU A 1 75 ? -3.394 -0.461 14.041 1.00 91.44 75 LEU A CA 1
ATOM 603 C C . LEU A 1 75 ? -3.796 0.598 13.021 1.00 91.44 75 LEU A C 1
ATOM 605 O O . LEU A 1 75 ? -2.960 1.394 12.599 1.00 91.44 75 LEU A O 1
ATOM 609 N N . VAL A 1 76 ? -5.076 0.618 12.664 1.00 91.25 76 VAL A N 1
ATOM 610 C CA . VAL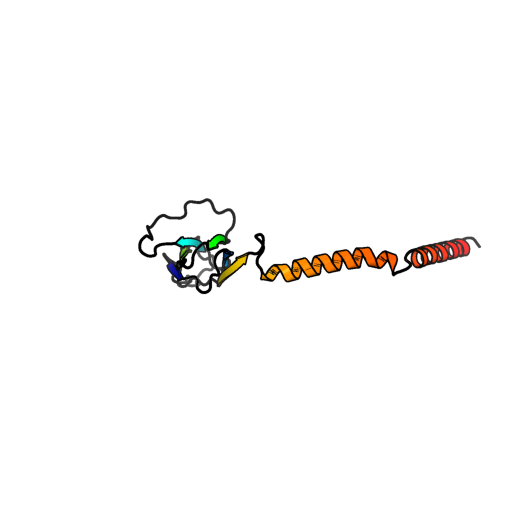 A 1 76 ? -5.692 1.676 11.864 1.00 91.25 76 VAL A CA 1
ATOM 611 C C . VAL A 1 76 ? -6.592 2.499 12.777 1.00 91.25 76 VAL A C 1
ATOM 613 O O . VAL A 1 76 ? -7.433 1.939 13.490 1.00 91.25 76 VAL A O 1
ATOM 616 N N . THR A 1 77 ? -6.446 3.820 12.733 1.00 90.44 77 THR A N 1
ATOM 617 C CA . THR A 1 77 ? -7.418 4.770 13.289 1.00 90.44 77 THR A CA 1
ATOM 618 C C . THR A 1 77 ? -8.026 5.621 12.179 1.00 90.44 77 THR A C 1
ATOM 620 O O . THR A 1 77 ? -7.392 5.839 11.144 1.00 90.44 77 THR A O 1
ATOM 623 N N . VAL A 1 78 ? -9.250 6.103 12.390 1.00 89.12 78 VAL A N 1
ATOM 624 C CA . VAL A 1 78 ? -9.886 7.128 11.558 1.00 89.12 78 VAL A CA 1
ATOM 625 C C . VAL A 1 78 ? -10.665 8.126 12.413 1.00 89.12 78 VAL A C 1
ATOM 627 O O . VAL A 1 78 ? -11.403 7.748 13.329 1.00 89.12 78 VAL A O 1
ATOM 630 N N . GLU A 1 79 ? -10.492 9.400 12.081 1.00 86.94 79 GLU A N 1
ATOM 631 C CA . GLU A 1 79 ? -11.163 10.550 12.686 1.00 86.94 79 GLU A CA 1
ATOM 632 C C . GLU A 1 79 ? -11.724 11.462 11.574 1.00 86.94 79 GLU A C 1
ATOM 634 O O . GLU A 1 79 ? -11.136 11.540 10.489 1.00 86.94 79 GLU A O 1
ATOM 639 N N . PRO A 1 80 ? -12.863 12.149 11.783 1.00 85.38 80 PRO A N 1
ATOM 640 C CA . PRO A 1 80 ? -13.373 13.130 10.828 1.00 85.38 80 PRO A CA 1
ATOM 641 C C . PRO A 1 80 ? -12.490 14.388 10.843 1.00 85.38 80 PRO A C 1
ATOM 643 O O . PRO A 1 80 ? -12.215 14.946 11.901 1.00 85.38 80 PRO A O 1
ATOM 646 N N . GLU A 1 81 ? -12.064 14.853 9.669 1.00 80.38 81 GLU A N 1
ATOM 647 C CA . GLU A 1 81 ? -11.098 15.962 9.528 1.00 80.38 81 GLU A CA 1
ATOM 648 C C . GLU A 1 81 ? -11.767 17.280 9.078 1.00 80.38 81 GLU A C 1
ATOM 650 O O . GLU A 1 81 ? -11.107 18.294 8.874 1.00 80.38 81 GLU A O 1
ATOM 655 N N . GLY A 1 82 ? -13.096 17.284 8.926 1.00 73.88 82 GLY A N 1
ATOM 656 C CA . GLY A 1 82 ? -13.884 18.454 8.536 1.00 73.88 82 GLY A CA 1
ATOM 657 C C . GLY A 1 82 ? -15.372 18.140 8.363 1.00 73.88 82 GLY A C 1
ATOM 658 O O . GLY A 1 82 ? -15.793 16.989 8.467 1.00 73.88 82 GLY A O 1
ATOM 659 N N . VAL A 1 83 ? -16.171 19.173 8.085 1.00 67.81 83 VAL A N 1
ATOM 660 C CA . VAL A 1 83 ? -17.624 19.059 7.855 1.00 67.81 83 VAL A CA 1
ATOM 661 C C . VAL A 1 83 ? -17.906 18.712 6.389 1.00 67.81 83 VAL A C 1
ATOM 663 O O . VAL A 1 83 ? -17.244 19.215 5.480 1.00 67.81 83 VAL A O 1
ATOM 666 N N . VAL A 1 84 ? -18.908 17.866 6.133 1.00 65.94 84 VAL A N 1
ATOM 667 C CA . VAL A 1 84 ? -19.321 17.504 4.767 1.00 65.94 84 VAL A CA 1
ATOM 668 C C . VAL A 1 84 ? -19.967 18.708 4.070 1.00 65.94 84 VAL A C 1
ATOM 670 O O . VAL A 1 84 ? -21.057 19.139 4.430 1.00 65.94 84 VAL A O 1
ATOM 673 N N . ALA A 1 85 ? -19.332 19.220 3.011 1.00 63.03 85 ALA A N 1
ATOM 674 C CA . ALA A 1 85 ? -19.755 20.430 2.289 1.00 63.03 85 ALA A CA 1
ATOM 675 C C . ALA A 1 85 ? -21.055 20.300 1.451 1.00 63.03 85 ALA A C 1
ATOM 677 O O . ALA A 1 85 ? -21.338 21.157 0.615 1.00 63.03 85 ALA A O 1
ATOM 678 N N . LYS A 1 86 ? -21.845 19.231 1.631 1.00 64.56 86 LYS A N 1
ATOM 679 C CA . LYS A 1 86 ? -23.131 19.025 0.946 1.00 64.56 86 LYS A CA 1
ATOM 680 C C . LYS A 1 86 ? -24.293 19.225 1.929 1.00 64.56 86 LYS A C 1
ATOM 682 O O . LYS A 1 86 ? -24.486 18.357 2.780 1.00 64.56 86 LYS A O 1
ATOM 687 N N . PRO A 1 87 ? -25.094 20.302 1.813 1.00 58.47 87 PRO A N 1
ATOM 688 C CA . PRO A 1 87 ? -26.286 20.461 2.642 1.00 58.47 87 PRO A CA 1
ATOM 689 C C . PRO A 1 87 ? -27.295 19.332 2.378 1.00 58.47 87 PRO A C 1
ATOM 691 O O . PRO A 1 87 ? -27.376 18.801 1.270 1.00 58.47 87 PRO A O 1
ATOM 694 N N . ASN A 1 88 ? -28.067 18.975 3.408 1.00 64.69 88 ASN A N 1
ATOM 695 C CA . ASN A 1 88 ? -29.098 17.925 3.407 1.00 64.69 88 ASN A CA 1
ATOM 696 C C . ASN A 1 88 ? -28.635 16.501 3.020 1.00 64.69 88 ASN A C 1
ATOM 698 O O . ASN A 1 88 ? -29.474 15.635 2.778 1.00 64.69 88 ASN A O 1
ATOM 702 N N . VAL A 1 89 ? -27.328 16.216 3.013 1.00 71.81 89 VAL A N 1
ATOM 703 C CA . VAL A 1 89 ? -26.797 14.845 2.920 1.00 71.81 89 VAL A CA 1
ATOM 704 C C . VAL A 1 89 ? -26.370 14.389 4.322 1.00 71.81 89 VAL A C 1
ATOM 706 O O . VAL A 1 89 ? -25.610 15.113 4.964 1.00 71.81 89 VAL A O 1
ATOM 709 N N . PRO A 1 90 ? -26.818 13.220 4.825 1.00 69.38 90 PRO A N 1
ATOM 710 C CA . PRO A 1 90 ? -26.370 12.718 6.122 1.00 69.38 90 PRO A CA 1
ATOM 711 C C . PRO A 1 90 ? -24.862 12.432 6.110 1.00 69.38 90 PRO A C 1
ATOM 713 O O . PRO A 1 90 ? -24.321 11.925 5.123 1.00 69.38 90 PRO A O 1
ATOM 716 N N . GLU A 1 91 ? -24.176 12.736 7.216 1.00 71.50 91 GLU A N 1
ATOM 717 C CA . GLU A 1 91 ? -22.761 12.389 7.360 1.00 71.50 91 GLU A CA 1
ATOM 718 C C . GLU A 1 91 ? -22.552 10.875 7.272 1.00 71.50 91 GLU A C 1
ATOM 720 O O . GLU A 1 91 ? -23.349 10.072 7.760 1.00 71.50 91 GLU A O 1
ATOM 725 N N . ARG A 1 92 ? -21.446 10.464 6.646 1.00 77.25 92 ARG A N 1
ATOM 726 C CA . ARG A 1 92 ? -21.171 9.048 6.418 1.00 77.25 92 ARG A CA 1
ATOM 727 C C . ARG A 1 92 ? -20.666 8.380 7.697 1.00 77.25 92 ARG A C 1
ATOM 729 O O . ARG A 1 92 ? -19.473 8.396 7.968 1.00 77.25 92 ARG A O 1
ATOM 736 N N . GLU A 1 93 ? -21.547 7.699 8.422 1.00 84.38 93 GLU A N 1
ATOM 737 C CA . GLU A 1 93 ? -21.205 6.963 9.655 1.00 84.38 93 GLU A CA 1
ATOM 738 C C . GLU A 1 93 ? -20.052 5.955 9.492 1.00 84.38 93 GLU A C 1
ATOM 740 O O . GLU A 1 93 ? -19.333 5.664 10.450 1.00 84.38 93 GLU A O 1
ATOM 745 N N . LEU A 1 94 ? -19.863 5.419 8.279 1.00 87.75 94 LEU A N 1
ATOM 746 C CA . LEU A 1 94 ? -18.863 4.400 7.971 1.00 87.75 94 LEU A CA 1
ATOM 747 C C . LEU A 1 94 ? -17.767 4.896 7.019 1.00 87.75 94 LEU A C 1
ATOM 749 O O . LEU A 1 94 ? -17.983 5.045 5.813 1.00 87.75 94 LEU A O 1
ATOM 753 N N . ALA A 1 95 ? -16.553 5.007 7.551 1.00 87.81 95 ALA A N 1
ATOM 754 C CA . ALA A 1 95 ? -15.313 5.083 6.796 1.00 87.81 95 ALA A CA 1
ATOM 755 C C . ALA A 1 95 ? -15.105 3.825 5.926 1.00 87.81 95 ALA A C 1
ATOM 757 O O . ALA A 1 95 ? -15.181 2.687 6.418 1.00 87.81 95 ALA A O 1
ATOM 758 N N . LEU A 1 96 ? -14.802 4.054 4.643 1.00 89.62 96 LEU A N 1
ATOM 759 C CA . LEU A 1 96 ? -14.297 3.064 3.689 1.00 89.62 96 LEU A CA 1
ATOM 760 C C . LEU A 1 96 ? -12.852 3.399 3.324 1.00 89.62 96 LEU A C 1
ATOM 762 O O . LEU A 1 96 ? -12.522 4.562 3.107 1.00 89.62 96 LEU A O 1
ATOM 766 N N . PHE A 1 97 ? -12.026 2.367 3.214 1.00 90.25 97 PHE A N 1
ATOM 767 C CA . PHE A 1 97 ? -10.630 2.448 2.808 1.00 90.25 97 PHE A CA 1
ATOM 768 C C . PHE A 1 97 ? -10.180 1.090 2.265 1.00 90.25 97 PHE A C 1
ATOM 770 O O . PHE A 1 97 ? -10.793 0.064 2.573 1.00 90.25 97 PHE A O 1
ATOM 777 N N . ASN A 1 98 ? -9.108 1.090 1.481 1.00 91.56 98 ASN A N 1
ATOM 778 C CA . ASN A 1 98 ? -8.346 -0.100 1.134 1.00 91.56 98 ASN A CA 1
ATOM 779 C C . ASN A 1 98 ? -7.046 -0.121 1.952 1.00 91.56 98 ASN A C 1
ATOM 781 O O . ASN A 1 98 ? -6.466 0.935 2.206 1.00 91.56 98 ASN A O 1
ATOM 785 N N . ILE A 1 99 ? -6.586 -1.309 2.344 1.00 91.88 99 ILE A N 1
ATOM 786 C CA . ILE A 1 99 ? -5.303 -1.524 3.021 1.00 91.88 99 ILE A CA 1
ATOM 787 C C . ILE A 1 99 ? -4.519 -2.593 2.259 1.00 91.88 99 ILE A C 1
ATOM 789 O O . ILE A 1 99 ? -5.044 -3.666 1.972 1.00 91.88 99 ILE A O 1
ATOM 793 N N . VAL A 1 100 ? -3.269 -2.287 1.918 1.00 92.44 100 VAL A N 1
ATOM 794 C CA . VAL A 1 100 ? -2.38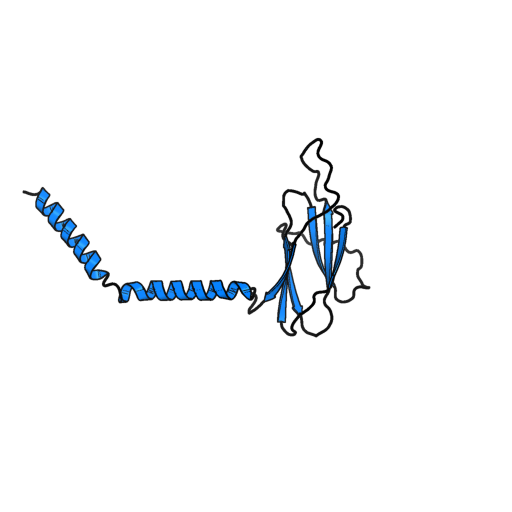4 -3.163 1.134 1.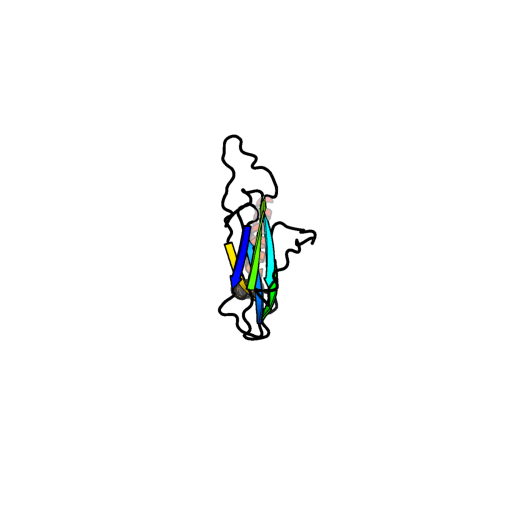00 92.44 100 VAL A CA 1
ATOM 795 C C . VAL A 1 100 ? -1.070 -3.337 1.886 1.00 92.44 100 VAL A C 1
ATOM 797 O O . VAL A 1 100 ? -0.585 -2.387 2.498 1.00 92.44 100 VAL A O 1
ATOM 800 N N . CYS A 1 101 ? -0.505 -4.544 1.841 1.00 92.56 101 CYS A N 1
ATOM 801 C CA . CYS A 1 101 ? 0.828 -4.851 2.347 1.00 92.56 101 CYS A CA 1
ATOM 802 C C . CYS A 1 101 ? 1.651 -5.468 1.209 1.00 92.56 101 CYS A C 1
ATOM 804 O O . CYS A 1 101 ? 1.330 -6.561 0.747 1.00 92.56 101 CYS A O 1
ATOM 806 N N . ASP A 1 102 ? 2.677 -4.754 0.752 1.00 93.56 102 ASP A N 1
ATOM 807 C CA . ASP A 1 102 ? 3.572 -5.177 -0.329 1.00 93.56 102 ASP A CA 1
ATOM 808 C C . ASP A 1 102 ? 4.933 -5.606 0.230 1.00 93.56 102 ASP A C 1
ATOM 810 O O . ASP A 1 102 ? 5.465 -4.962 1.135 1.00 93.56 102 ASP A O 1
ATOM 814 N N . GLU A 1 103 ? 5.540 -6.646 -0.342 1.00 94.25 103 GLU A N 1
ATOM 815 C CA . GLU A 1 103 ? 6.941 -6.993 -0.072 1.00 94.25 103 GLU A CA 1
ATOM 816 C C . GLU A 1 103 ? 7.880 -6.095 -0.897 1.00 94.25 103 GLU A C 1
ATOM 818 O O . GLU A 1 103 ? 7.661 -5.882 -2.095 1.00 94.25 103 GLU A O 1
ATOM 823 N N . LEU A 1 104 ? 8.927 -5.561 -0.263 1.00 93.44 104 LEU A N 1
ATOM 824 C CA . LEU A 1 104 ? 9.906 -4.662 -0.874 1.00 93.44 104 LEU A CA 1
ATOM 825 C C . LEU A 1 104 ? 11.208 -5.397 -1.219 1.00 93.44 104 LEU A C 1
ATOM 827 O O . LEU A 1 104 ? 11.917 -5.882 -0.335 1.00 93.44 104 LEU A O 1
ATOM 831 N N . LEU A 1 105 ? 11.589 -5.357 -2.495 1.00 90.44 105 LEU A N 1
ATOM 832 C CA . LEU A 1 105 ? 12.895 -5.784 -2.990 1.00 90.44 105 LEU A CA 1
ATOM 833 C C . LEU A 1 105 ? 13.728 -4.538 -3.330 1.00 90.44 105 LEU A C 1
ATOM 835 O O . LEU A 1 105 ? 13.337 -3.734 -4.175 1.00 90.44 105 LEU A O 1
ATOM 839 N N . LEU A 1 106 ? 14.853 -4.356 -2.627 1.00 87.50 106 LEU A N 1
ATOM 840 C CA . LEU A 1 106 ? 15.694 -3.141 -2.656 1.00 87.50 106 LEU A CA 1
ATOM 841 C C . LEU A 1 106 ? 14.908 -1.830 -2.417 1.00 87.50 106 LEU A C 1
ATOM 843 O O . LEU A 1 106 ? 15.199 -0.795 -3.007 1.00 87.50 106 LEU A O 1
ATOM 847 N N . GLY A 1 107 ? 13.888 -1.876 -1.552 1.00 85.38 107 GLY A N 1
ATOM 848 C CA . GLY A 1 107 ? 13.034 -0.723 -1.228 1.00 85.38 107 GLY A CA 1
ATOM 849 C C . GLY A 1 107 ? 11.919 -0.432 -2.243 1.00 85.38 107 GLY A C 1
ATOM 850 O O . GLY A 1 107 ? 11.105 0.456 -2.001 1.00 85.38 107 GLY A O 1
ATOM 851 N N . ILE A 1 108 ? 11.843 -1.191 -3.341 1.00 90.88 108 ILE A N 1
ATOM 852 C CA . ILE A 1 108 ? 10.812 -1.083 -4.381 1.00 90.88 108 ILE A CA 1
ATOM 853 C C . ILE A 1 108 ? 9.818 -2.250 -4.224 1.00 90.88 108 ILE A C 1
ATOM 855 O O . ILE A 1 108 ? 10.263 -3.390 -4.066 1.00 90.88 108 ILE A O 1
ATOM 859 N N . PRO A 1 109 ? 8.488 -2.028 -4.286 1.00 91.19 109 PRO A N 1
ATOM 860 C CA . PRO A 1 109 ? 7.502 -3.110 -4.255 1.00 91.19 109 PRO A CA 1
ATOM 861 C C . PRO A 1 109 ? 7.772 -4.170 -5.323 1.00 91.19 109 PRO A C 1
ATOM 863 O O . PRO A 1 109 ? 7.962 -3.835 -6.493 1.00 91.19 109 PRO A O 1
ATOM 866 N N . HIS A 1 110 ? 7.740 -5.448 -4.943 1.00 89.19 110 HIS A N 1
ATOM 867 C CA . HIS A 1 110 ? 8.075 -6.573 -5.825 1.00 89.19 110 HIS A CA 1
ATOM 868 C C . HIS A 1 110 ? 7.305 -6.544 -7.161 1.00 89.19 110 HIS A C 1
ATOM 870 O O . HIS A 1 110 ? 7.864 -6.836 -8.213 1.00 89.19 110 HIS A O 1
ATOM 876 N N . PHE A 1 111 ? 6.037 -6.118 -7.149 1.00 86.75 111 PHE A N 1
ATOM 877 C CA . PHE A 1 111 ? 5.213 -5.975 -8.356 1.00 86.75 111 PHE A CA 1
ATOM 878 C C . PHE A 1 111 ? 5.789 -4.979 -9.387 1.00 86.75 111 PHE A C 1
ATOM 880 O O . PHE A 1 111 ? 5.732 -5.227 -10.594 1.00 86.75 111 PHE A O 1
ATOM 887 N N . ALA A 1 112 ? 6.394 -3.877 -8.929 1.00 91.69 112 ALA A N 1
ATOM 888 C CA . ALA A 1 112 ? 6.894 -2.798 -9.785 1.00 91.69 112 ALA A CA 1
ATOM 889 C C . ALA A 1 112 ? 8.205 -3.138 -10.520 1.00 91.69 112 ALA A C 1
ATOM 891 O O . ALA A 1 112 ? 8.550 -2.471 -11.497 1.00 91.69 112 ALA A O 1
ATOM 892 N N . TRP A 1 113 ? 8.913 -4.199 -10.114 1.00 93.50 113 TRP A N 1
ATOM 893 C CA . TRP A 1 113 ? 10.132 -4.657 -10.794 1.00 93.50 113 TRP A CA 1
ATOM 894 C C . TRP A 1 113 ? 9.895 -5.060 -12.255 1.00 93.50 113 TRP A C 1
ATOM 896 O O . TRP A 1 113 ? 10.761 -4.836 -13.098 1.00 93.50 113 TRP A O 1
ATOM 906 N N . SER A 1 114 ? 8.698 -5.563 -12.575 1.00 92.50 114 SER A N 1
ATOM 907 C CA . SER A 1 114 ? 8.271 -5.843 -13.953 1.00 92.50 114 SER A CA 1
ATOM 908 C C . SER A 1 114 ? 8.376 -4.609 -14.865 1.00 92.50 114 SER A C 1
ATOM 910 O O . SER A 1 114 ? 8.914 -4.689 -15.970 1.00 92.50 114 SER A O 1
ATOM 912 N N . VAL A 1 115 ? 7.940 -3.447 -14.368 1.00 94.69 115 VAL A N 1
ATOM 913 C CA . VAL A 1 115 ? 7.976 -2.160 -15.078 1.00 94.69 115 VAL A CA 1
ATOM 914 C C . VAL A 1 115 ? 9.412 -1.653 -15.226 1.00 94.69 115 VAL A C 1
ATOM 916 O O . VAL A 1 115 ? 9.774 -1.153 -16.288 1.00 94.69 115 VAL A O 1
ATOM 919 N N . GLY A 1 116 ? 10.254 -1.830 -14.201 1.00 93.62 116 GLY A N 1
ATOM 920 C CA . GLY A 1 116 ? 11.678 -1.478 -14.263 1.00 93.62 116 GLY A CA 1
ATOM 921 C C . GLY A 1 116 ? 12.445 -2.271 -15.328 1.00 93.62 116 GLY A C 1
ATOM 922 O O . GLY A 1 116 ? 13.213 -1.693 -16.096 1.00 93.62 116 GLY A O 1
ATOM 923 N N . ILE A 1 117 ? 12.185 -3.579 -15.430 1.00 95.00 117 ILE A N 1
ATOM 924 C CA . ILE A 1 117 ? 12.776 -4.450 -16.460 1.00 95.00 117 ILE A CA 1
ATOM 925 C C . ILE A 1 117 ? 12.289 -4.043 -17.860 1.00 95.00 117 ILE A C 1
ATOM 927 O O . ILE A 1 117 ? 13.101 -3.924 -18.777 1.00 95.00 117 ILE A O 1
ATOM 931 N N . ALA A 1 118 ? 10.990 -3.769 -18.024 1.00 96.44 118 ALA A N 1
ATOM 932 C CA . ALA A 1 118 ? 10.434 -3.302 -19.295 1.00 96.44 118 ALA A CA 1
ATOM 933 C C . ALA A 1 118 ? 11.026 -1.948 -19.732 1.00 96.44 118 ALA A C 1
ATOM 935 O O . ALA A 1 118 ? 11.400 -1.785 -20.891 1.00 96.44 118 ALA A O 1
ATOM 936 N N . ALA A 1 119 ? 11.184 -0.996 -18.806 1.00 96.75 119 ALA A N 1
ATOM 937 C CA . ALA A 1 119 ? 11.813 0.294 -19.083 1.00 96.75 119 ALA A CA 1
ATOM 938 C C . ALA A 1 119 ? 13.283 0.141 -19.516 1.00 96.75 119 ALA A C 1
ATOM 940 O O . ALA A 1 119 ? 13.698 0.761 -20.495 1.00 96.75 119 ALA A O 1
ATOM 941 N N . LEU A 1 120 ? 14.053 -0.726 -18.847 1.00 96.56 120 LEU A N 1
ATOM 942 C CA . LEU A 1 120 ? 15.433 -1.030 -19.232 1.00 96.56 120 LEU A CA 1
ATOM 943 C C . LEU A 1 120 ? 15.510 -1.662 -20.632 1.00 96.56 120 LEU A C 1
ATOM 945 O O . LEU A 1 120 ? 16.353 -1.263 -21.434 1.00 96.56 120 LEU A O 1
ATOM 949 N N . PHE A 1 121 ? 14.607 -2.592 -20.956 1.00 97.06 121 PHE A N 1
ATOM 950 C CA . PHE A 1 121 ? 14.517 -3.183 -22.293 1.00 97.06 121 PHE A CA 1
ATOM 951 C C . PHE A 1 121 ? 14.216 -2.129 -23.369 1.00 97.06 121 PHE A C 1
ATOM 953 O O . PHE A 1 121 ? 14.883 -2.107 -24.401 1.00 97.06 121 PHE A O 1
ATOM 960 N N . CYS A 1 122 ? 13.284 -1.204 -23.114 1.00 96.50 122 CYS A N 1
ATOM 961 C CA . CYS A 1 122 ? 12.995 -0.095 -24.027 1.00 96.50 122 CYS A CA 1
ATOM 962 C C . CYS A 1 122 ? 14.208 0.825 -24.246 1.00 96.50 122 CYS A C 1
ATOM 964 O O . CYS A 1 122 ? 14.442 1.248 -25.374 1.00 96.50 122 CYS A O 1
ATOM 966 N N . ILE A 1 123 ? 15.005 1.102 -23.206 1.00 96.56 123 ILE A N 1
ATOM 967 C CA . ILE A 1 123 ? 16.238 1.904 -23.317 1.00 96.56 123 ILE A CA 1
ATOM 968 C C . ILE A 1 123 ? 17.289 1.183 -24.176 1.00 96.56 123 ILE A C 1
ATOM 970 O O . ILE A 1 123 ? 17.895 1.805 -25.047 1.00 96.56 123 ILE A O 1
ATOM 974 N N . VAL A 1 124 ? 17.477 -0.127 -23.978 1.00 96.25 124 VAL A N 1
ATOM 975 C CA . VAL A 1 124 ? 18.403 -0.945 -24.785 1.00 96.25 124 VAL A CA 1
ATOM 976 C C . VAL A 1 124 ? 17.933 -1.058 -26.239 1.00 96.25 124 VAL A C 1
ATOM 978 O O . VAL A 1 124 ? 18.740 -0.955 -27.157 1.00 96.25 124 VAL A O 1
ATOM 981 N N . LEU A 1 125 ? 16.630 -1.211 -26.485 1.00 94.12 125 LEU A N 1
ATOM 982 C CA . LEU A 1 125 ? 16.093 -1.224 -27.846 1.00 94.12 125 LEU A CA 1
ATOM 983 C C . LEU A 1 125 ? 16.263 0.144 -28.527 1.00 94.12 125 LEU A C 1
ATOM 985 O O . LEU A 1 125 ? 16.686 0.201 -29.679 1.00 94.12 125 LEU A O 1
ATOM 989 N N . ALA A 1 126 ? 16.004 1.243 -27.813 1.00 91.38 126 ALA A N 1
ATOM 990 C CA . ALA A 1 126 ? 16.179 2.601 -28.326 1.00 91.38 126 ALA A CA 1
ATOM 991 C C . ALA A 1 126 ? 17.644 2.941 -28.655 1.00 91.38 126 ALA A C 1
ATOM 993 O O . ALA A 1 126 ? 17.885 3.672 -29.614 1.00 91.38 126 ALA A O 1
ATOM 994 N N . SER A 1 127 ? 18.620 2.400 -27.916 1.00 90.44 127 SER A N 1
ATOM 995 C CA . SER A 1 127 ? 20.043 2.578 -28.237 1.00 90.44 127 SER A CA 1
ATOM 996 C C . SER A 1 127 ? 20.543 1.643 -29.343 1.00 90.44 127 SER A C 1
ATOM 998 O O . SER A 1 127 ? 21.478 2.009 -30.049 1.00 90.44 127 SER A O 1
ATOM 1000 N N . LEU A 1 128 ? 19.918 0.477 -29.550 1.00 89.75 128 LEU A N 1
ATOM 1001 C CA . LEU A 1 128 ? 20.268 -0.456 -30.630 1.00 89.75 128 LEU A CA 1
ATOM 1002 C C . LEU A 1 128 ? 19.630 -0.103 -31.985 1.00 89.75 128 LEU A C 1
ATOM 1004 O O . LEU A 1 128 ? 20.262 -0.303 -33.022 1.00 89.75 128 LEU A O 1
ATOM 1008 N N . LEU A 1 129 ? 18.406 0.436 -32.003 1.00 85.75 129 LEU A N 1
ATOM 1009 C CA . LEU A 1 129 ? 17.673 0.774 -33.234 1.00 85.75 129 LEU A CA 1
ATOM 1010 C C . LEU A 1 129 ? 18.480 1.618 -34.252 1.00 85.75 129 LEU A C 1
ATOM 1012 O O . LEU A 1 129 ? 18.446 1.258 -35.430 1.00 85.75 129 LEU A O 1
ATOM 1016 N N . PRO A 1 130 ? 19.256 2.655 -33.860 1.00 81.50 130 PRO A N 1
ATOM 1017 C CA . PRO A 1 130 ? 20.079 3.448 -34.785 1.00 81.50 130 PRO A CA 1
ATOM 1018 C C . PRO A 1 130 ? 21.232 2.693 -35.466 1.00 81.50 130 PRO A C 1
ATOM 1020 O O . PRO A 1 130 ? 21.797 3.208 -36.429 1.00 81.50 130 PRO A O 1
ATOM 1023 N N . TYR A 1 131 ? 21.602 1.503 -34.978 1.00 80.06 131 TYR A N 1
ATOM 1024 C CA . TYR A 1 131 ? 22.625 0.651 -35.599 1.00 80.06 131 TYR A CA 1
ATOM 1025 C C . TYR A 1 131 ? 22.029 -0.343 -36.606 1.00 80.06 131 TYR A C 1
ATOM 1027 O O . TYR A 1 131 ? 22.694 -0.702 -37.576 1.00 80.06 131 TYR A O 1
ATOM 1035 N N . PHE A 1 132 ? 20.784 -0.786 -36.392 1.00 75.50 132 PHE A N 1
ATOM 1036 C CA . PHE A 1 132 ? 20.085 -1.717 -37.288 1.00 75.50 132 PHE A CA 1
ATOM 1037 C C . PHE A 1 132 ? 19.319 -1.005 -38.409 1.00 75.50 132 PHE A C 1
ATOM 1039 O O . PHE A 1 132 ? 19.279 -1.495 -39.537 1.00 75.50 132 PHE A O 1
ATOM 1046 N N . LEU A 1 133 ? 18.730 0.157 -38.122 1.00 68.69 133 LEU A N 1
ATOM 1047 C CA . LEU A 1 133 ? 18.170 1.038 -39.141 1.00 68.69 133 LEU A CA 1
ATOM 1048 C C . LEU A 1 133 ? 19.306 1.885 -39.728 1.00 68.69 133 LEU A C 1
ATOM 1050 O O . LEU A 1 133 ? 19.964 2.602 -38.973 1.00 68.69 133 LEU A O 1
ATOM 1054 N N . PRO A 1 134 ? 19.548 1.869 -41.053 1.00 70.12 134 PRO A N 1
ATOM 1055 C CA . PRO A 1 134 ? 20.590 2.680 -41.668 1.00 70.12 134 PRO A CA 1
ATOM 1056 C C . PRO A 1 134 ? 20.129 4.143 -41.741 1.00 70.12 134 PRO A C 1
ATOM 1058 O O . PRO A 1 134 ? 19.786 4.644 -42.809 1.00 70.12 134 PRO A O 1
ATOM 1061 N N . LEU A 1 135 ? 20.118 4.838 -40.600 1.00 62.81 135 LEU A N 1
ATOM 1062 C CA . LEU A 1 135 ? 19.575 6.194 -40.457 1.00 62.81 135 LEU A CA 1
ATOM 1063 C C . LEU A 1 135 ? 20.249 7.191 -41.417 1.00 62.81 135 LEU A C 1
ATOM 1065 O O . LEU A 1 135 ? 19.595 8.077 -41.958 1.00 62.81 135 LEU A O 1
ATOM 1069 N N . HIS A 1 136 ? 21.531 6.958 -41.727 1.00 63.66 136 HIS A N 1
ATOM 1070 C CA . HIS A 1 136 ? 22.288 7.683 -42.751 1.00 63.66 136 HIS A CA 1
ATOM 1071 C C . HIS A 1 136 ? 21.665 7.612 -44.158 1.00 63.66 136 HIS A C 1
ATOM 1073 O O . HIS A 1 136 ? 21.850 8.531 -44.945 1.00 63.66 136 HIS A O 1
ATOM 1079 N N . ARG A 1 137 ? 20.929 6.548 -44.511 1.00 63.06 137 ARG A N 1
ATOM 1080 C CA . ARG A 1 137 ? 20.243 6.439 -45.812 1.00 63.06 137 ARG A CA 1
ATOM 1081 C C . ARG A 1 137 ? 18.985 7.290 -45.870 1.00 63.06 137 ARG A C 1
ATOM 1083 O O . ARG A 1 137 ? 18.747 7.886 -46.908 1.00 63.06 137 ARG A O 1
ATOM 1090 N N . LEU A 1 138 ? 18.228 7.366 -44.776 1.00 63.84 138 LEU A N 1
ATOM 1091 C CA . LEU A 1 138 ? 17.042 8.222 -44.693 1.00 63.84 138 LEU A CA 1
ATOM 1092 C C . LEU A 1 138 ? 17.444 9.701 -44.711 1.00 63.84 138 LEU A C 1
ATOM 1094 O O . LEU A 1 138 ? 16.946 10.456 -45.537 1.00 63.84 138 LEU A O 1
ATOM 1098 N N . LEU A 1 139 ? 18.426 10.078 -43.889 1.00 66.44 139 LEU A N 1
ATOM 1099 C CA . LEU A 1 139 ? 18.911 11.458 -43.792 1.00 66.44 139 LEU A CA 1
ATOM 1100 C C . LEU A 1 139 ? 19.559 11.933 -45.111 1.00 66.44 139 LEU A C 1
ATOM 1102 O O . LEU A 1 139 ? 19.325 13.055 -45.549 1.00 66.44 139 LEU A O 1
ATOM 1106 N N . ASN A 1 140 ? 20.290 11.054 -45.812 1.00 64.56 140 ASN A N 1
ATOM 1107 C CA . ASN A 1 140 ? 20.817 11.360 -47.147 1.00 64.56 140 ASN A CA 1
ATOM 1108 C C . ASN A 1 140 ? 19.733 11.390 -48.245 1.00 64.56 140 ASN A C 1
ATOM 1110 O O . ASN A 1 140 ? 19.946 12.048 -49.259 1.00 64.56 140 ASN A O 1
ATOM 1114 N N . TYR A 1 141 ? 18.610 10.681 -48.083 1.00 65.38 141 TYR A N 1
ATOM 1115 C CA . TYR A 1 141 ? 17.488 10.714 -49.031 1.00 65.38 141 TYR A CA 1
ATOM 1116 C C . TYR A 1 141 ? 16.705 12.028 -48.897 1.00 65.38 141 TYR A C 1
ATOM 1118 O O . TYR A 1 141 ? 16.474 12.713 -49.887 1.00 65.38 141 TYR A O 1
ATOM 1126 N N . GLU A 1 142 ? 16.391 12.430 -47.664 1.00 67.44 142 GLU A N 1
ATOM 1127 C CA . GLU A 1 142 ? 15.731 13.703 -47.346 1.00 67.44 142 GLU A CA 1
ATOM 1128 C C . GLU A 1 142 ? 16.569 14.912 -47.805 1.00 67.44 142 GLU A C 1
ATOM 1130 O O . GLU A 1 142 ? 16.048 15.838 -48.426 1.00 67.44 142 GLU A O 1
ATOM 1135 N N . ALA A 1 143 ? 17.893 14.866 -47.608 1.00 68.25 143 ALA A N 1
ATOM 1136 C CA . ALA A 1 143 ? 18.810 15.882 -48.127 1.00 68.25 143 ALA A CA 1
ATOM 1137 C C . ALA A 1 143 ? 18.901 15.907 -49.669 1.00 68.25 143 ALA A C 1
ATOM 1139 O O . ALA A 1 143 ? 19.154 16.967 -50.243 1.00 68.25 143 ALA A O 1
ATOM 1140 N N . ALA A 1 144 ? 18.700 14.768 -50.342 1.00 70.31 144 ALA A N 1
ATOM 1141 C CA . ALA A 1 144 ? 18.712 14.691 -51.802 1.00 70.31 144 ALA A CA 1
ATOM 1142 C C . ALA A 1 144 ? 17.430 15.275 -52.418 1.00 70.31 144 ALA A C 1
ATOM 1144 O O . ALA A 1 144 ? 17.532 16.084 -53.338 1.00 70.31 144 ALA A O 1
ATOM 1145 N N . GLU A 1 145 ? 16.244 14.944 -51.887 1.00 69.00 145 GLU A N 1
ATOM 1146 C CA . GLU A 1 145 ? 14.989 15.550 -52.364 1.00 69.00 145 GLU A CA 1
ATOM 1147 C C . GLU A 1 145 ? 14.953 17.063 -52.120 1.00 69.00 145 GLU A C 1
ATOM 1149 O O . GLU A 1 145 ? 14.523 17.808 -52.998 1.00 69.00 145 GLU A O 1
ATOM 1154 N N . LEU A 1 146 ? 15.464 17.549 -50.981 1.00 67.00 146 LEU A N 1
ATOM 1155 C CA . LEU A 1 146 ? 15.510 18.990 -50.711 1.00 67.00 146 LEU A CA 1
ATOM 1156 C C . LEU A 1 146 ? 16.379 19.743 -51.738 1.00 67.00 146 LEU A C 1
ATOM 1158 O O . LEU A 1 146 ? 16.000 20.820 -52.198 1.00 67.00 146 LEU A O 1
ATOM 1162 N N . GLY A 1 147 ? 17.514 19.156 -52.137 1.00 66.44 147 GLY A N 1
ATOM 1163 C CA . GLY A 1 147 ? 18.395 19.718 -53.164 1.00 66.44 147 GLY A CA 1
ATOM 1164 C C . GLY A 1 147 ? 17.785 19.713 -54.570 1.00 66.44 147 GLY A C 1
ATOM 1165 O O . GLY A 1 147 ? 17.974 20.673 -55.319 1.00 66.44 147 GLY A O 1
ATOM 1166 N N . ASP A 1 148 ? 17.022 18.676 -54.924 1.00 66.19 148 ASP A N 1
ATOM 1167 C CA . ASP A 1 148 ? 16.311 18.591 -56.208 1.00 66.19 148 ASP A CA 1
ATOM 1168 C C . ASP A 1 148 ? 15.163 19.617 -56.277 1.00 66.19 148 ASP A C 1
ATOM 1170 O O . ASP A 1 148 ? 15.031 20.360 -57.251 1.00 66.19 148 ASP A O 1
ATOM 1174 N N . VAL A 1 149 ? 14.408 19.765 -55.182 1.00 67.62 149 VAL A N 1
ATOM 1175 C CA . VAL A 1 149 ? 13.307 20.733 -55.048 1.00 67.62 149 VAL A CA 1
ATOM 1176 C C . VAL A 1 149 ? 13.777 22.188 -55.122 1.00 67.62 149 VAL A C 1
ATOM 1178 O O . VAL A 1 149 ? 13.052 23.023 -55.665 1.00 67.62 149 VAL A O 1
ATOM 1181 N N . ASP A 1 150 ? 14.959 22.527 -54.605 1.00 63.44 150 ASP A N 1
ATOM 1182 C CA . ASP A 1 150 ? 15.517 23.876 -54.771 1.00 63.44 150 ASP A CA 1
ATOM 1183 C C . ASP A 1 150 ? 16.164 24.080 -56.150 1.00 63.44 150 ASP A C 1
ATOM 1185 O O . ASP A 1 150 ? 16.049 25.169 -56.715 1.00 63.44 150 ASP A O 1
ATOM 1189 N N . SER A 1 151 ? 16.732 23.030 -56.756 1.00 62.28 151 SER A N 1
ATOM 1190 C CA . SER A 1 151 ? 17.207 23.066 -58.149 1.00 62.28 151 SER A CA 1
ATOM 1191 C C . SER A 1 151 ? 16.061 23.354 -59.129 1.00 62.28 151 SER A C 1
ATOM 1193 O O . SER A 1 151 ? 16.191 24.211 -60.002 1.00 62.28 151 SER A O 1
ATOM 1195 N N . ALA A 1 152 ? 14.901 22.720 -58.930 1.00 59.44 152 ALA A N 1
ATOM 1196 C CA . ALA A 1 152 ? 13.700 22.886 -59.752 1.00 59.44 152 ALA A CA 1
ATOM 1197 C C . ALA A 1 152 ? 12.981 24.247 -59.596 1.00 59.44 152 ALA A C 1
ATOM 1199 O O . ALA A 1 152 ? 12.034 24.522 -60.330 1.00 59.44 152 ALA A O 1
ATOM 1200 N N . LYS A 1 153 ? 13.401 25.108 -58.655 1.00 56.38 153 LYS A N 1
ATOM 1201 C CA . LYS A 1 153 ? 12.881 26.486 -58.490 1.00 56.38 153 LYS A CA 1
ATOM 1202 C C . LYS A 1 153 ? 13.772 27.558 -59.125 1.00 56.38 153 LYS A C 1
ATOM 1204 O O . LYS A 1 153 ? 13.417 28.735 -59.082 1.00 56.38 153 LYS A O 1
ATOM 1209 N N . LEU A 1 154 ? 14.937 27.176 -59.649 1.00 54.03 154 LEU A N 1
ATOM 1210 C CA . LEU A 1 154 ? 15.958 28.084 -60.189 1.00 54.03 154 LEU A CA 1
ATOM 1211 C C . LEU A 1 154 ? 16.057 28.056 -61.728 1.00 54.03 154 LEU A C 1
ATOM 1213 O O . LEU A 1 154 ? 16.938 28.715 -62.283 1.00 54.03 154 LEU A O 1
ATOM 1217 N N . SER A 1 155 ? 15.155 27.329 -62.400 1.00 45.66 155 SER A N 1
ATOM 1218 C CA . SER A 1 155 ? 15.016 27.234 -63.864 1.00 45.66 155 SER A CA 1
ATOM 1219 C C . SER A 1 155 ? 13.707 27.842 -64.367 1.00 45.66 155 SER A C 1
ATOM 1221 O O . SER A 1 155 ? 13.781 28.703 -65.267 1.00 45.66 155 SER A O 1
#

Sequence (155 aa):
MPLRHGRRLYMLAGLRPPAWYEVKISYPASVPSSFSIRLVNDPGAVEDWGSKNRRLLNTEKIIFKAENTKPVYVLVTVEPEGVVAKPNVPERELALFNIVCDELLLGIPHFAWSVGIAALFCIVLASLLPYFLPLHRLLNYEAAELGDVDSAKLS

Foldseek 3Di:
DFQAFDKDKDKDPDDDPQFKKKKWKDFDPQFQKQKEKDKDQDPVPPDPDDPPDDDPDSIYMDMDGDHDPRIIMMMMTMYHRDDNPDPPDDHDRDGDMDMDMFIDDVNHGPVCVVVVVVVVVVVVCVVCVCVVPVVVVVVVVVVVVVVVVVVVVVD

Radius of gyration: 28.02 Å; chains: 1; bounding box: 52×43×89 Å

Secondary structure (DSSP, 8-state):
-BSSSEEEEEEE-S--SSEEEEEEEE--TTS-EEEEEEEES-TT--------S--SSS-EEEEEEE-SSS-EEEEEEEEE-S--SSTTPPP-SB---EEEEEEEETTEEGGGHHHHHHHHHHHHHHHHHHHHS-HHHHHHHHHHHHHHHHHTT--

pLDDT: mean 80.39, std 13.56, range [45.66, 97.06]